Protein AF-A0AAV9JH40-F1 (afdb_monomer_lite)

Radius of gyration: 11.01 Å; chains: 1; bounding box: 24×26×25 Å

Structure (mmCIF, N/CA/C/O backbone):
data_AF-A0AAV9JH40-F1
#
_entry.id   AF-A0AAV9JH40-F1
#
loop_
_atom_site.group_PDB
_atom_site.id
_atom_site.type_symbol
_atom_site.label_atom_id
_atom_site.label_alt_id
_atom_site.label_comp_id
_atom_site.label_asym_id
_atom_site.label_entity_id
_atom_site.label_seq_id
_atom_site.pdbx_PDB_ins_code
_atom_site.Cartn_x
_atom_site.Cartn_y
_atom_site.Cartn_z
_atom_site.occupancy
_atom_site.B_iso_or_equiv
_atom_site.auth_seq_id
_atom_site.auth_comp_id
_atom_site.auth_asym_id
_atom_site.auth_atom_id
_atom_site.pdbx_PDB_model_num
ATOM 1 N N . MET A 1 1 ? -10.241 12.856 6.927 1.00 58.47 1 MET A N 1
ATOM 2 C CA . MET A 1 1 ? -9.150 11.937 7.315 1.00 58.47 1 MET A CA 1
ATOM 3 C C . MET A 1 1 ? -7.992 12.158 6.354 1.00 58.47 1 MET A C 1
ATOM 5 O O . MET A 1 1 ? -8.254 12.141 5.153 1.00 58.47 1 MET A O 1
ATOM 9 N N . PRO A 1 2 ? -6.771 12.459 6.825 1.00 67.31 2 PRO A N 1
ATOM 10 C CA . PRO A 1 2 ? -5.625 12.604 5.939 1.00 67.31 2 PRO A CA 1
ATOM 11 C C . PRO A 1 2 ? -5.230 11.217 5.429 1.00 67.31 2 PRO A C 1
ATOM 13 O O . PRO A 1 2 ? -4.857 10.344 6.206 1.00 67.31 2 PRO A O 1
ATOM 16 N N . TRP A 1 3 ? -5.371 11.004 4.126 1.00 68.69 3 TRP A N 1
ATOM 17 C CA . TRP A 1 3 ? -4.879 9.800 3.470 1.00 68.69 3 TRP A CA 1
ATOM 18 C C . TRP A 1 3 ? -3.356 9.806 3.583 1.00 68.69 3 TRP A C 1
ATOM 20 O O . TRP A 1 3 ? -2.719 10.800 3.230 1.00 68.69 3 TRP A O 1
ATOM 30 N N . LYS A 1 4 ? -2.777 8.731 4.109 1.00 73.50 4 LYS A N 1
ATOM 31 C CA . LYS A 1 4 ? -1.330 8.553 4.123 1.00 73.50 4 LYS A CA 1
ATOM 32 C C . LYS A 1 4 ? -0.895 8.030 2.763 1.00 73.50 4 LYS A C 1
ATOM 34 O O . LYS A 1 4 ? -1.502 7.100 2.232 1.00 73.50 4 LYS A O 1
ATOM 39 N N . GLN A 1 5 ? 0.102 8.703 2.202 1.00 74.06 5 GLN A N 1
ATOM 40 C CA . GLN A 1 5 ? 0.679 8.400 0.906 1.00 74.06 5 GLN A CA 1
ATOM 41 C C . GLN A 1 5 ? 2.076 7.834 1.123 1.00 74.06 5 GLN A C 1
ATOM 43 O O . GLN A 1 5 ? 2.942 8.556 1.602 1.00 74.06 5 GLN A O 1
ATOM 48 N N . GLU A 1 6 ? 2.281 6.595 0.704 1.00 74.88 6 GLU A N 1
ATOM 49 C CA . GLU A 1 6 ? 3.599 5.973 0.624 1.00 74.88 6 GLU A CA 1
ATOM 50 C C . GLU A 1 6 ? 3.952 5.783 -0.851 1.00 74.88 6 GLU A C 1
ATOM 52 O O . GLU A 1 6 ? 3.096 5.425 -1.667 1.00 74.88 6 GLU A O 1
ATOM 57 N N . THR A 1 7 ? 5.195 6.080 -1.213 1.00 68.38 7 THR A N 1
ATOM 58 C CA . THR A 1 7 ? 5.683 5.929 -2.587 1.00 68.38 7 THR A CA 1
ATOM 59 C C . THR A 1 7 ? 6.737 4.847 -2.572 1.00 68.38 7 THR A C 1
ATOM 61 O O . THR A 1 7 ? 7.663 4.916 -1.773 1.00 68.38 7 THR A O 1
ATOM 64 N N . ILE A 1 8 ? 6.553 3.836 -3.410 1.00 67.88 8 ILE A N 1
ATOM 65 C CA . ILE A 1 8 ? 7.484 2.723 -3.519 1.00 67.88 8 ILE A CA 1
ATOM 66 C C . ILE A 1 8 ? 7.902 2.625 -4.978 1.00 67.88 8 ILE A C 1
ATOM 68 O O . ILE A 1 8 ? 7.062 2.464 -5.873 1.00 67.88 8 ILE A O 1
ATOM 72 N N . ASP A 1 9 ? 9.200 2.757 -5.198 1.00 62.28 9 ASP A N 1
ATOM 73 C CA . ASP A 1 9 ? 9.831 2.615 -6.498 1.00 62.28 9 ASP A CA 1
ATOM 74 C C . ASP A 1 9 ? 9.934 1.122 -6.862 1.00 62.28 9 ASP A C 1
ATOM 76 O O . ASP A 1 9 ? 10.329 0.288 -6.047 1.00 62.28 9 ASP A O 1
ATOM 80 N N . ASP A 1 10 ? 9.569 0.787 -8.102 1.00 58.84 10 ASP A N 1
ATOM 81 C CA . ASP A 1 10 ? 9.734 -0.545 -8.707 1.00 58.84 10 ASP A CA 1
ATOM 82 C C . ASP A 1 10 ? 8.868 -1.709 -8.159 1.00 58.84 10 ASP A C 1
ATOM 84 O O . ASP A 1 10 ? 9.338 -2.614 -7.469 1.00 58.84 10 ASP A O 1
ATOM 88 N N . TYR A 1 11 ? 7.586 -1.751 -8.558 1.00 62.09 11 TYR A N 1
ATOM 89 C CA . TYR A 1 11 ? 6.757 -2.963 -8.450 1.00 62.09 11 TYR A CA 1
ATOM 90 C C . TYR A 1 11 ? 6.529 -3.644 -9.802 1.00 62.09 11 TYR A C 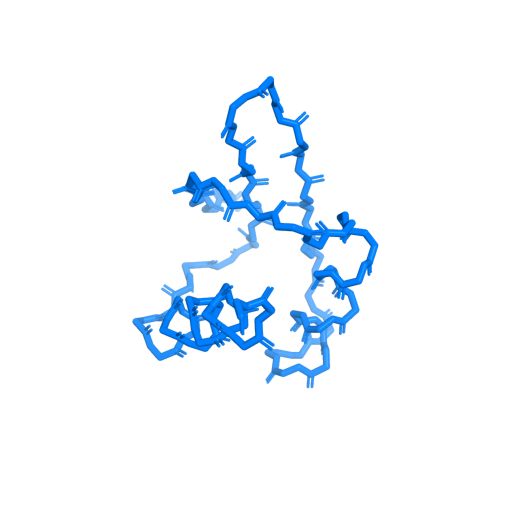1
ATOM 92 O O . TYR A 1 11 ? 5.910 -3.084 -10.713 1.00 62.09 11 TYR A O 1
ATOM 100 N N . HIS A 1 12 ? 6.861 -4.935 -9.858 1.00 62.19 12 HIS A N 1
ATOM 101 C CA . HIS A 1 12 ? 6.473 -5.834 -10.951 1.00 62.19 12 HIS A CA 1
ATOM 102 C C . HIS A 1 12 ? 4.984 -6.236 -10.922 1.00 62.19 12 HIS A C 1
ATOM 104 O O . HIS A 1 12 ? 4.464 -6.793 -11.891 1.00 62.19 12 HIS A O 1
ATOM 110 N N . LEU A 1 13 ? 4.265 -5.959 -9.826 1.00 65.75 13 LEU A N 1
ATOM 111 C CA . LEU A 1 13 ? 2.872 -6.371 -9.646 1.00 65.75 13 LEU A CA 1
ATOM 112 C C . LEU A 1 13 ? 1.873 -5.311 -10.107 1.00 65.75 13 LEU A C 1
ATOM 114 O O . LEU A 1 13 ? 2.002 -4.122 -9.837 1.00 65.75 13 LEU A O 1
ATOM 118 N N . SER A 1 14 ? 0.791 -5.772 -10.736 1.00 70.19 14 SER A N 1
ATOM 119 C CA . SER A 1 14 ? -0.319 -4.896 -11.114 1.00 70.19 14 SER A CA 1
ATOM 120 C C . SER A 1 14 ? -1.015 -4.294 -9.878 1.00 70.19 14 SER A C 1
ATOM 122 O O . SER A 1 14 ? -1.212 -5.010 -8.889 1.00 70.19 14 SER A O 1
ATOM 124 N N . PRO A 1 15 ? -1.517 -3.043 -9.951 1.00 73.25 15 PRO A N 1
ATOM 125 C CA . PRO A 1 15 ? -2.228 -2.377 -8.851 1.00 73.25 15 PRO A CA 1
ATOM 126 C C . PRO A 1 15 ? -3.365 -3.212 -8.244 1.00 73.25 15 PRO A C 1
ATOM 128 O O . PRO A 1 15 ? -3.572 -3.206 -7.036 1.00 73.25 15 PRO A O 1
ATOM 131 N N . ASN A 1 16 ? -4.076 -3.995 -9.062 1.00 77.00 16 ASN A N 1
ATOM 132 C CA . ASN A 1 16 ? -5.142 -4.883 -8.588 1.00 77.00 16 ASN A CA 1
ATOM 133 C C . ASN A 1 16 ? -4.638 -6.013 -7.678 1.00 77.00 16 ASN A C 1
ATOM 135 O O . ASN A 1 16 ? -5.313 -6.371 -6.712 1.00 77.00 16 ASN A O 1
ATOM 139 N N . VAL A 1 17 ? -3.470 -6.589 -7.981 1.00 77.50 17 VAL A N 1
ATOM 140 C CA . VAL A 1 17 ? -2.878 -7.675 -7.184 1.00 77.50 17 VAL A CA 1
ATOM 141 C C . VAL A 1 17 ? -2.418 -7.130 -5.841 1.00 77.50 17 VAL A C 1
ATOM 143 O O . VAL A 1 17 ? -2.704 -7.728 -4.805 1.00 77.50 17 VAL A O 1
ATOM 146 N N . LEU A 1 18 ? -1.775 -5.965 -5.860 1.00 76.31 18 LEU A N 1
ATOM 147 C CA . LEU A 1 18 ? -1.380 -5.248 -4.656 1.00 76.31 18 LEU A CA 1
ATOM 148 C C . LEU A 1 18 ? -2.600 -4.856 -3.816 1.00 76.31 18 LEU A C 1
ATOM 150 O O . LEU A 1 18 ? -2.621 -5.147 -2.631 1.00 76.31 18 LEU A O 1
ATOM 154 N N . SER A 1 19 ? -3.665 -4.312 -4.412 1.00 77.94 19 SER A N 1
ATOM 155 C CA . SER A 1 19 ? -4.880 -3.944 -3.667 1.00 77.94 19 SER A CA 1
ATOM 156 C C . SER A 1 19 ? -5.508 -5.156 -2.970 1.00 77.94 19 SER A C 1
ATOM 158 O O . SER A 1 19 ? -5.849 -5.081 -1.792 1.00 77.94 19 SER A O 1
ATOM 160 N N . LYS A 1 20 ? -5.605 -6.306 -3.655 1.00 81.00 20 LYS A N 1
ATOM 161 C CA . LYS A 1 20 ? -6.087 -7.555 -3.040 1.00 81.00 20 LYS A CA 1
ATOM 162 C C . LYS A 1 20 ? -5.169 -8.047 -1.924 1.00 81.00 20 LYS A C 1
ATOM 164 O O . LYS A 1 20 ? -5.666 -8.498 -0.899 1.00 81.00 20 LYS A O 1
ATOM 169 N N . PHE A 1 21 ? -3.856 -7.959 -2.117 1.00 78.88 21 PHE A N 1
ATOM 170 C CA . PHE A 1 21 ? -2.874 -8.363 -1.115 1.00 78.88 21 PHE A CA 1
ATOM 171 C C . PHE A 1 21 ? -2.951 -7.489 0.138 1.00 78.88 21 PHE A C 1
ATOM 173 O O . PHE A 1 21 ? -3.088 -8.026 1.231 1.00 78.88 21 PHE A O 1
ATOM 180 N N . LEU A 1 22 ? -2.965 -6.163 -0.026 1.00 77.31 22 LEU A N 1
ATOM 181 C CA . LEU A 1 22 ? -3.136 -5.205 1.066 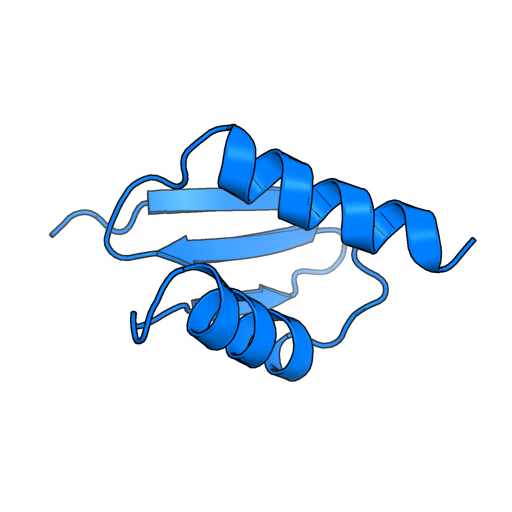1.00 77.31 22 LEU A CA 1
ATOM 182 C C . LEU A 1 22 ? -4.437 -5.478 1.824 1.00 77.31 22 LEU A C 1
ATOM 184 O O . LEU A 1 22 ? -4.432 -5.563 3.046 1.00 77.31 22 LEU A O 1
ATOM 188 N N . LYS A 1 23 ? -5.547 -5.702 1.107 1.00 81.94 23 LYS A N 1
ATOM 189 C CA . LYS A 1 23 ? -6.832 -6.038 1.736 1.00 81.94 23 LYS A CA 1
ATOM 190 C C . LYS A 1 23 ? -6.803 -7.366 2.493 1.00 81.94 23 LYS A C 1
ATOM 192 O O . LYS A 1 23 ? -7.408 -7.476 3.554 1.00 81.94 23 LYS A O 1
ATOM 197 N N . GLY A 1 24 ? -6.114 -8.368 1.950 1.00 80.38 24 GLY A N 1
ATOM 198 C CA . GLY A 1 24 ? -5.984 -9.686 2.568 1.00 80.38 24 GLY A CA 1
ATOM 199 C C . GLY A 1 24 ? -5.069 -9.696 3.792 1.00 80.38 24 GLY A C 1
ATOM 200 O O . GLY A 1 24 ? -5.397 -10.345 4.779 1.00 80.38 24 GLY A O 1
ATOM 201 N N . LYS A 1 25 ? -3.945 -8.972 3.742 1.00 76.75 25 LYS A N 1
ATOM 202 C CA . LYS A 1 25 ? -2.935 -8.952 4.809 1.00 76.75 25 LYS A CA 1
ATOM 203 C C . LYS A 1 25 ? -3.281 -7.953 5.911 1.00 76.75 25 LYS A C 1
ATOM 205 O O . LYS A 1 25 ? -3.121 -8.255 7.086 1.00 76.75 25 LYS A O 1
ATOM 210 N N . PHE A 1 26 ? -3.784 -6.782 5.531 1.00 75.44 26 PHE A N 1
ATOM 211 C CA . PHE A 1 26 ? -3.961 -5.653 6.443 1.00 75.44 26 PHE A CA 1
ATOM 212 C C . PHE A 1 26 ? -5.422 -5.376 6.785 1.00 75.44 26 PHE A C 1
ATOM 214 O O . PHE A 1 26 ? -5.681 -4.540 7.639 1.00 75.44 26 PHE A O 1
ATOM 221 N N . GLY A 1 27 ? -6.378 -6.077 6.172 1.00 75.88 27 GLY A N 1
ATOM 222 C CA . GLY A 1 27 ? -7.811 -5.905 6.408 1.00 75.88 27 GLY A CA 1
ATOM 223 C C . GLY A 1 27 ? -8.499 -5.083 5.321 1.00 75.88 27 GLY A C 1
ATOM 224 O O . GLY A 1 27 ? -7.861 -4.498 4.451 1.00 75.88 27 GLY A O 1
ATOM 225 N N . ASN A 1 28 ? -9.832 -5.039 5.353 1.00 78.00 28 ASN A N 1
ATOM 226 C CA . ASN A 1 28 ? -10.654 -4.500 4.265 1.00 78.00 28 ASN A CA 1
ATOM 227 C C . ASN A 1 28 ? -10.690 -2.956 4.224 1.00 78.00 28 ASN A C 1
ATOM 229 O O . ASN A 1 28 ? -11.754 -2.343 4.294 1.00 78.00 28 ASN A O 1
ATOM 233 N N . TYR A 1 29 ? -9.521 -2.324 4.135 1.00 76.00 29 TYR A N 1
ATOM 234 C CA . TYR A 1 29 ? -9.372 -0.881 3.989 1.00 76.00 29 TYR A CA 1
ATOM 235 C C . TYR A 1 29 ? -9.454 -0.448 2.517 1.00 76.00 29 TYR A C 1
ATOM 237 O O . TYR A 1 29 ? -9.194 -1.224 1.589 1.00 76.00 29 TYR A O 1
ATOM 245 N N . ASP A 1 30 ? -9.800 0.824 2.300 1.00 76.69 30 ASP A N 1
ATOM 246 C CA . ASP A 1 30 ? -9.847 1.446 0.972 1.00 76.69 30 ASP A CA 1
ATOM 247 C C . ASP A 1 30 ? -8.425 1.790 0.495 1.00 76.69 30 ASP A C 1
ATOM 249 O O . ASP A 1 30 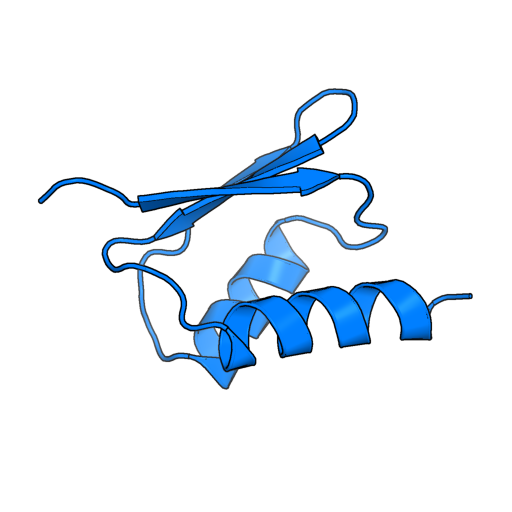? -8.000 2.942 0.491 1.00 76.69 30 ASP A O 1
ATOM 253 N N . PHE A 1 31 ? -7.648 0.761 0.152 1.00 79.81 31 PHE A N 1
ATOM 254 C CA . PHE A 1 31 ? -6.321 0.937 -0.432 1.00 79.81 31 PHE A CA 1
ATOM 255 C C . PHE A 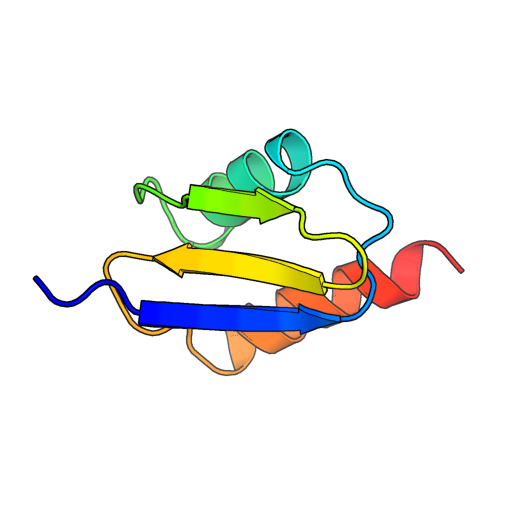1 31 ? -6.445 1.381 -1.885 1.00 79.81 31 PHE A C 1
ATOM 257 O O . PHE A 1 31 ? -6.955 0.637 -2.732 1.00 79.81 31 PHE A O 1
ATOM 264 N N . ARG A 1 32 ? -5.932 2.572 -2.190 1.00 81.50 32 ARG A N 1
ATOM 265 C CA . ARG A 1 32 ? -5.847 3.090 -3.558 1.00 81.50 32 ARG A CA 1
ATOM 266 C C . ARG A 1 32 ? -4.405 3.059 -4.014 1.00 81.50 32 ARG A C 1
ATOM 268 O O . ARG A 1 32 ? -3.524 3.557 -3.328 1.00 81.50 32 ARG A O 1
ATOM 275 N N 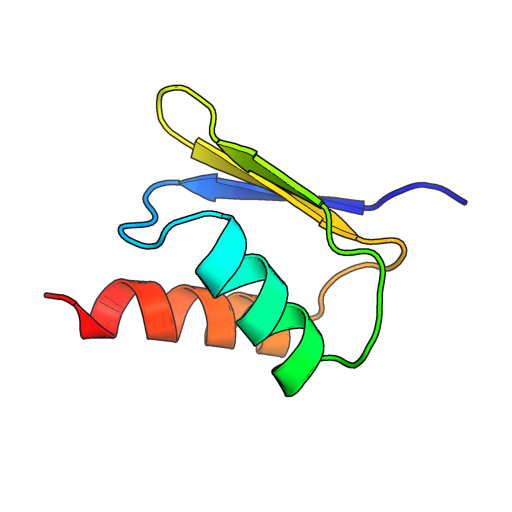. ILE A 1 33 ? -4.177 2.489 -5.187 1.00 82.69 33 ILE A N 1
ATOM 276 C CA . ILE A 1 33 ? -2.838 2.364 -5.754 1.00 82.69 33 ILE A CA 1
ATOM 277 C C . ILE A 1 33 ? -2.841 3.098 -7.080 1.00 82.69 33 ILE A C 1
ATOM 279 O O . ILE A 1 33 ? -3.661 2.808 -7.953 1.00 82.69 33 ILE A O 1
ATOM 283 N N . LYS A 1 34 ? -1.939 4.060 -7.222 1.00 81.19 34 LYS A N 1
ATOM 284 C CA . LYS A 1 34 ? -1.691 4.760 -8.477 1.00 81.19 34 LYS A CA 1
ATOM 285 C C . LYS A 1 34 ? -0.335 4.326 -9.002 1.00 81.19 34 LYS A C 1
ATOM 287 O O . LYS A 1 34 ? 0.651 4.388 -8.280 1.00 81.19 34 LYS A O 1
ATOM 292 N N . ARG A 1 35 ? -0.296 3.894 -10.257 1.00 75.19 35 ARG A N 1
ATOM 293 C CA . ARG A 1 35 ? 0.953 3.630 -10.968 1.00 75.19 35 ARG A CA 1
ATOM 294 C C . ARG A 1 35 ? 1.363 4.910 -11.696 1.00 75.19 35 ARG A C 1
ATOM 296 O O . ARG A 1 35 ? 0.611 5.375 -12.551 1.00 75.19 35 ARG A O 1
ATOM 303 N N . GLY A 1 36 ? 2.494 5.489 -11.310 1.00 71.31 36 GLY A N 1
ATOM 304 C CA . GLY A 1 36 ? 3.200 6.520 -12.071 1.00 71.31 36 GLY A CA 1
ATOM 305 C C . GLY A 1 36 ? 4.155 5.897 -13.093 1.00 71.31 36 GLY A C 1
ATOM 306 O O . GLY A 1 36 ? 4.193 4.676 -13.236 1.00 71.31 36 GLY A O 1
ATOM 307 N N . ASN A 1 37 ? 4.915 6.734 -13.808 1.00 67.62 37 ASN A N 1
ATOM 308 C CA . ASN A 1 37 ? 5.886 6.258 -14.803 1.00 67.62 37 ASN A CA 1
ATOM 309 C C . ASN A 1 37 ? 6.991 5.385 -14.183 1.00 67.62 37 ASN A C 1
ATOM 311 O O . ASN A 1 37 ? 7.321 4.362 -14.773 1.00 67.62 37 ASN A O 1
ATOM 315 N N . ASP A 1 38 ? 7.466 5.728 -12.981 1.00 69.56 38 ASP A N 1
ATOM 316 C CA . ASP A 1 38 ? 8.598 5.043 -12.329 1.00 69.56 38 ASP A CA 1
ATOM 317 C C . ASP A 1 38 ? 8.276 4.514 -10.919 1.00 69.56 38 ASP A C 1
ATOM 319 O O . ASP A 1 38 ? 8.976 3.658 -10.388 1.00 69.56 38 ASP A O 1
ATOM 323 N N . ALA A 1 39 ? 7.167 4.962 -10.323 1.00 74.06 39 ALA A N 1
ATOM 324 C CA . ALA A 1 39 ? 6.835 4.643 -8.938 1.00 74.06 39 ALA A CA 1
ATOM 325 C C . ALA A 1 39 ? 5.369 4.254 -8.753 1.00 74.06 39 ALA A C 1
ATOM 327 O O . ALA A 1 39 ? 4.471 4.707 -9.474 1.00 74.06 39 ALA A O 1
ATOM 328 N N . TYR A 1 40 ? 5.114 3.444 -7.730 1.00 77.38 40 TYR A N 1
ATOM 329 C CA . TYR A 1 40 ? 3.774 3.131 -7.259 1.00 77.38 40 TYR A CA 1
ATOM 330 C C . TYR A 1 40 ? 3.458 3.968 -6.025 1.00 77.38 40 TYR A C 1
ATOM 332 O O . TYR A 1 40 ? 4.168 3.951 -5.024 1.00 77.38 40 TYR A O 1
ATOM 340 N N . THR A 1 41 ? 2.353 4.698 -6.091 1.00 81.06 41 THR A N 1
ATOM 341 C CA . THR A 1 41 ? 1.833 5.491 -4.983 1.00 81.06 41 THR A CA 1
ATOM 342 C C . THR A 1 41 ? 0.702 4.735 -4.302 1.00 81.06 41 THR A C 1
ATOM 344 O O . THR A 1 41 ? -0.348 4.486 -4.903 1.00 81.06 41 THR A O 1
ATOM 347 N N . PHE A 1 42 ? 0.899 4.410 -3.033 1.00 79.81 42 PHE A N 1
ATOM 348 C CA . PHE A 1 42 ? -0.054 3.735 -2.167 1.00 79.81 42 PHE A CA 1
ATOM 349 C C . PHE A 1 42 ? -0.736 4.757 -1.265 1.00 79.81 42 PHE A C 1
ATOM 351 O O . PHE A 1 42 ? -0.089 5.492 -0.529 1.00 79.81 42 PHE A O 1
ATOM 358 N N . LEU A 1 43 ? -2.060 4.810 -1.331 1.00 80.69 43 LEU A N 1
ATOM 359 C CA . LEU A 1 43 ? -2.903 5.696 -0.539 1.00 80.69 43 LEU A CA 1
ATOM 360 C C . LEU A 1 43 ? -3.748 4.842 0.404 1.00 80.69 43 LEU A C 1
ATOM 362 O O . LEU A 1 43 ? -4.583 4.051 -0.048 1.00 80.69 43 LEU A O 1
ATOM 366 N N . ALA A 1 44 ? -3.544 5.026 1.704 1.00 80.75 44 ALA A N 1
ATOM 367 C CA . ALA A 1 44 ? -4.270 4.330 2.760 1.00 80.75 44 ALA A CA 1
ATOM 368 C C . ALA A 1 44 ? -4.917 5.332 3.738 1.00 80.75 44 ALA A C 1
ATOM 370 O O . ALA A 1 44 ? -4.383 6.421 3.961 1.00 80.75 44 ALA A O 1
ATOM 371 N N . PRO A 1 45 ? -6.063 4.994 4.360 1.00 79.56 45 PRO A N 1
ATOM 372 C CA . PRO A 1 45 ? -6.718 5.859 5.349 1.00 79.56 45 PRO A CA 1
ATOM 373 C C . PRO A 1 45 ? -5.963 5.937 6.689 1.00 79.56 45 PRO A C 1
ATOM 375 O O . PRO A 1 45 ? -6.311 6.754 7.539 1.00 79.56 45 PRO A O 1
ATOM 378 N N . ARG A 1 46 ? -4.940 5.096 6.879 1.00 76.75 46 ARG A N 1
ATOM 379 C CA . ARG A 1 46 ? -4.051 5.068 8.044 1.00 76.75 46 ARG A CA 1
ATOM 380 C C . ARG A 1 46 ? -2.592 4.945 7.592 1.00 76.75 46 ARG A C 1
ATOM 382 O O . ARG A 1 46 ? -2.364 4.443 6.492 1.00 76.75 46 ARG A O 1
ATOM 389 N N . PRO A 1 47 ? -1.617 5.369 8.412 1.00 71.94 47 PRO A N 1
ATOM 390 C CA . PRO A 1 47 ? -0.217 5.038 8.170 1.00 71.94 47 PRO A CA 1
ATOM 391 C C . PRO A 1 47 ? -0.031 3.517 8.119 1.00 71.94 47 PRO A C 1
ATOM 393 O O . PRO A 1 47 ? -0.622 2.784 8.923 1.00 71.94 47 PRO A O 1
ATOM 396 N N . LEU A 1 48 ? 0.758 3.069 7.143 1.00 72.38 48 LEU A N 1
ATOM 397 C CA . LEU A 1 48 ? 1.286 1.712 7.108 1.00 72.38 48 LEU A CA 1
ATOM 398 C C . LEU A 1 48 ? 2.383 1.608 8.172 1.00 72.38 48 LEU A C 1
ATOM 400 O O . LEU A 1 48 ? 3.131 2.562 8.388 1.00 72.38 48 LEU A O 1
ATOM 404 N N . THR A 1 49 ? 2.434 0.486 8.876 1.00 75.19 49 THR A N 1
ATOM 405 C CA . THR A 1 49 ? 3.524 0.182 9.810 1.00 75.19 49 THR A CA 1
ATOM 406 C C . THR A 1 49 ? 4.732 -0.357 9.048 1.00 75.19 49 THR A C 1
ATOM 408 O O . THR A 1 49 ? 4.583 -0.823 7.919 1.00 75.19 49 THR A O 1
ATOM 411 N N . GLU A 1 50 ? 5.919 -0.312 9.656 1.00 72.62 50 GLU A N 1
ATOM 412 C CA . GLU A 1 50 ? 7.141 -0.863 9.047 1.00 72.62 50 GLU A CA 1
ATOM 413 C C . GLU A 1 50 ? 6.958 -2.315 8.596 1.00 72.62 50 GLU A C 1
ATOM 415 O O . GLU A 1 50 ? 7.302 -2.628 7.471 1.00 72.62 50 GLU A O 1
ATOM 420 N N . ASP A 1 51 ? 6.295 -3.161 9.386 1.00 73.19 51 ASP A N 1
ATOM 421 C CA . ASP A 1 51 ? 6.006 -4.568 9.050 1.00 73.19 51 ASP A CA 1
ATOM 422 C C . ASP A 1 51 ? 5.152 -4.724 7.769 1.00 73.19 51 ASP A C 1
ATOM 424 O O . ASP A 1 51 ? 5.245 -5.685 6.996 1.00 73.19 51 ASP A O 1
ATOM 428 N N . GLU A 1 52 ? 4.287 -3.740 7.515 1.00 73.94 52 GLU A N 1
ATOM 429 C CA . GLU A 1 52 ? 3.434 -3.706 6.329 1.00 73.94 52 GLU A CA 1
ATOM 430 C C . GLU A 1 52 ? 4.197 -3.242 5.090 1.00 73.94 52 GLU A C 1
ATOM 432 O O . GLU A 1 52 ? 3.908 -3.718 3.992 1.00 73.94 52 GLU A O 1
ATOM 437 N N . I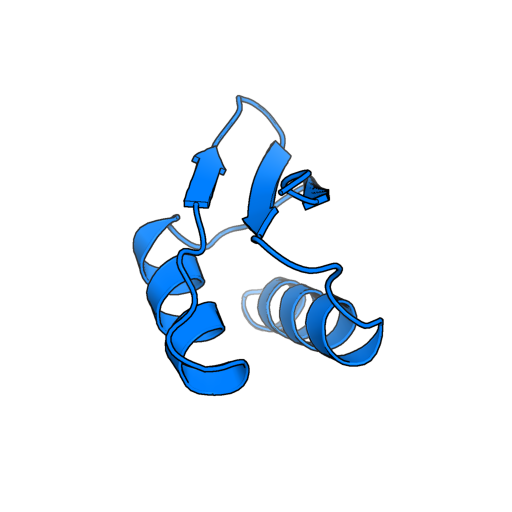LE A 1 53 ? 5.157 -2.335 5.278 1.00 72.25 53 ILE A N 1
ATOM 438 C CA . ILE A 1 53 ? 6.082 -1.858 4.246 1.00 72.25 53 ILE A CA 1
ATOM 439 C C . ILE A 1 53 ? 7.108 -2.949 3.916 1.00 72.25 53 ILE A C 1
ATOM 441 O O . ILE A 1 53 ? 7.361 -3.215 2.746 1.00 72.25 53 ILE A O 1
ATOM 445 N N . ASP A 1 54 ? 7.619 -3.644 4.924 1.00 71.56 54 ASP A N 1
ATOM 446 C CA . ASP A 1 54 ? 8.559 -4.752 4.781 1.00 71.56 54 ASP A CA 1
ATOM 447 C C . ASP A 1 54 ? 7.904 -5.912 4.024 1.00 71.56 54 ASP A C 1
ATOM 449 O O . ASP A 1 54 ? 8.393 -6.359 2.997 1.00 71.56 54 ASP A O 1
ATOM 453 N N . GLY A 1 55 ? 6.670 -6.280 4.385 1.00 69.62 55 GLY A N 1
ATOM 454 C CA . GLY A 1 55 ? 5.906 -7.280 3.637 1.00 69.62 55 GLY A CA 1
ATOM 455 C C . GLY A 1 55 ? 5.495 -6.882 2.215 1.00 69.62 55 GLY A C 1
ATOM 456 O O . GLY A 1 55 ? 5.014 -7.726 1.451 1.00 69.62 55 GLY A O 1
ATOM 457 N N . LEU A 1 56 ? 5.600 -5.597 1.895 1.00 70.69 56 LEU A N 1
ATOM 458 C CA . LEU A 1 56 ? 5.442 -5.040 0.561 1.00 70.69 56 LEU A CA 1
ATOM 459 C C . LEU A 1 56 ? 6.764 -5.216 -0.223 1.00 70.69 56 LEU A C 1
ATOM 461 O O . LEU A 1 56 ? 6.730 -5.711 -1.353 1.00 70.69 56 LEU A O 1
ATOM 465 N N . ASP A 1 57 ? 7.907 -4.942 0.409 1.00 67.00 57 ASP A N 1
ATOM 466 C CA . ASP A 1 57 ? 9.259 -5.139 -0.140 1.00 67.00 57 ASP A CA 1
ATOM 467 C C . ASP A 1 57 ? 9.627 -6.630 -0.323 1.00 67.00 57 ASP A C 1
ATOM 469 O O . ASP A 1 57 ? 10.124 -7.029 -1.369 1.00 67.00 57 ASP A O 1
ATOM 473 N N . ASP A 1 58 ? 9.217 -7.516 0.582 1.00 66.69 58 ASP A N 1
ATOM 474 C CA . ASP A 1 58 ? 9.393 -8.980 0.479 1.00 66.69 58 ASP A CA 1
ATOM 475 C C . ASP A 1 58 ? 8.746 -9.552 -0.809 1.00 66.69 58 ASP A C 1
ATOM 477 O O . ASP A 1 58 ? 9.217 -10.484 -1.469 1.00 66.69 58 ASP A O 1
ATOM 481 N N . LYS A 1 59 ? 7.635 -8.936 -1.237 1.00 63.00 59 LYS A N 1
ATOM 482 C CA . LYS A 1 59 ? 6.945 -9.252 -2.498 1.00 63.00 59 LYS A CA 1
ATOM 483 C C . LYS A 1 59 ? 7.639 -8.668 -3.729 1.00 63.00 59 LYS A C 1
ATOM 485 O O . LYS A 1 59 ? 7.364 -9.147 -4.834 1.00 63.00 59 LYS A O 1
ATOM 490 N N . ARG A 1 60 ? 8.482 -7.652 -3.553 1.00 62.41 60 ARG A N 1
ATOM 491 C CA . ARG A 1 60 ? 9.351 -7.091 -4.590 1.00 62.41 60 ARG A CA 1
ATOM 492 C C . ARG A 1 60 ? 10.448 -8.091 -4.948 1.00 62.41 60 ARG A C 1
ATOM 494 O O . ARG A 1 60 ? 10.602 -8.400 -6.125 1.00 62.41 60 ARG A O 1
ATOM 501 N N . GLU A 1 61 ? 11.122 -8.665 -3.950 1.00 56.41 61 GLU A N 1
ATOM 502 C CA . GLU A 1 61 ? 12.259 -9.577 -4.157 1.00 56.41 61 GLU A CA 1
ATOM 503 C C . GLU A 1 61 ? 11.864 -10.953 -4.709 1.00 56.41 61 GLU A C 1
ATOM 505 O O . GLU A 1 61 ? 12.592 -11.541 -5.504 1.00 56.41 61 GLU A O 1
ATOM 510 N N . ARG A 1 62 ? 10.680 -11.475 -4.368 1.00 48.59 62 ARG A N 1
ATOM 511 C CA . ARG A 1 62 ? 10.275 -12.847 -4.743 1.00 48.59 62 ARG A CA 1
ATOM 512 C C . ARG A 1 62 ? 9.961 -13.067 -6.236 1.00 48.59 62 ARG A C 1
ATOM 514 O O . ARG A 1 62 ? 9.466 -14.134 -6.599 1.00 48.59 62 ARG A O 1
ATOM 521 N N . THR A 1 63 ? 10.207 -12.071 -7.085 1.00 45.22 63 THR A N 1
ATOM 522 C CA . THR A 1 63 ? 10.052 -12.157 -8.550 1.00 45.22 63 THR A CA 1
ATOM 523 C C . THR A 1 63 ? 11.368 -11.894 -9.301 1.00 45.22 63 THR A C 1
ATOM 525 O O . THR A 1 63 ? 11.324 -11.594 -10.494 1.00 45.22 63 THR A O 1
ATOM 528 N N . GLY A 1 64 ? 12.511 -11.988 -8.607 1.00 40.03 64 GLY A N 1
ATOM 529 C CA . GLY A 1 64 ? 13.857 -12.065 -9.190 1.00 40.03 64 GLY A CA 1
ATOM 530 C C . GLY A 1 64 ? 14.302 -13.497 -9.455 1.00 40.03 64 GLY A C 1
ATOM 531 O O . GLY A 1 64 ? 13.987 -14.375 -8.619 1.00 40.03 64 GLY A O 1
#

Foldseek 3Di:
DDWDKDKAFDDPDDQVVVQVVCCVPVHNWPWDWDDDPGIIIITTPDDDDPVRVVVVVVNRPVVD

pLDDT: mean 71.66, std 8.74, range [40.03, 82.69]

Secondary structure (DSSP, 8-state):
---EEEEEE---S-HHHHHHHHHHHH-S---EEEE-SSEEEEEESSPPPHHHHHHHHHHHHTT-

Sequence (64 aa):
MPWKQETIDDYHLSPNVLSKFLKGKFGNYDFRIKRGNDAYTFLAPRPLTEDEIDGLDDKRERTG

Organism: NCBI:txid1507867